Protein AF-A0A197JD06-F1 (afdb_monomer)

Nearest PDB structures (foldseek):
  1vol-assembly1_A  TM=4.753E-01  e=3.167E+00  Homo sapiens
  2mcd-assembly1_A  TM=3.829E-01  e=7.593E+00  Murine norovirus 1

Solvent-accessible surface area (backbone atoms only — not comparable to full-atom values): 7614 Å² total; per-residue (Å²): 132,83,81,88,71,74,83,85,51,96,81,42,42,94,58,39,24,63,50,100,86,67,47,80,35,45,85,38,68,51,52,68,71,57,55,46,52,50,44,49,51,51,40,62,75,67,48,74,48,78,89,44,93,82,81,76,45,77,66,50,54,57,52,49,52,46,45,35,33,53,73,68,40,95,76,56,43,53,72,67,55,42,33,60,74,74,67,54,50,94,82,54,58,67,62,62,61,49,47,59,46,48,59,52,52,58,71,70,59,89,74,66,91,59,76,85,57,95,72,131

InterPro domains:
  IPR011010 DNA breaking-rejoining enzyme, catalytic core [SSF56349] (5-101)
  IPR013762 Integrase-like, catalytic domain superfamily [G3DSA:1.10.443.10] (1-103)

Structure (mmCIF, N/CA/C/O backbone):
data_AF-A0A197JD06-F1
#
_entry.id   AF-A0A197JD06-F1
#
loop_
_atom_site.group_PDB
_atom_site.id
_atom_site.type_symbol
_atom_site.label_atom_id
_atom_site.label_alt_id
_atom_site.label_comp_id
_atom_site.label_asym_id
_atom_site.label_entity_id
_atom_site.label_seq_id
_atom_site.pdbx_PDB_ins_code
_atom_site.Cartn_x
_atom_site.Cartn_y
_atom_site.Cartn_z
_atom_site.occupancy
_atom_site.B_iso_or_equiv
_atom_site.auth_seq_id
_atom_site.auth_comp_id
_atom_site.auth_asym_id
_atom_site.auth_atom_id
_atom_site.pdbx_PDB_model_num
ATOM 1 N N . MET A 1 1 ? 6.141 -0.620 31.537 1.00 43.22 1 MET A N 1
ATOM 2 C CA . MET A 1 1 ? 4.766 -0.493 31.010 1.00 43.22 1 MET A CA 1
ATOM 3 C C . MET A 1 1 ? 4.354 -1.887 30.577 1.00 43.22 1 MET A C 1
ATOM 5 O O . MET A 1 1 ? 4.784 -2.332 29.523 1.00 43.22 1 MET A O 1
ATOM 9 N N . GLU A 1 2 ? 3.676 -2.633 31.445 1.00 38.75 2 GLU A N 1
ATOM 10 C CA . GLU A 1 2 ? 3.231 -3.987 31.107 1.00 38.75 2 GLU A CA 1
ATOM 11 C C . GLU A 1 2 ? 2.184 -3.892 29.999 1.00 38.75 2 GLU A C 1
ATOM 13 O O . GLU A 1 2 ? 1.166 -3.213 30.146 1.00 38.75 2 GLU A O 1
ATOM 18 N N . ALA A 1 3 ? 2.456 -4.529 28.862 1.00 50.75 3 ALA A N 1
ATOM 19 C CA . ALA A 1 3 ? 1.456 -4.706 27.829 1.00 50.75 3 ALA A CA 1
ATOM 20 C C . ALA A 1 3 ? 0.393 -5.662 28.384 1.00 50.75 3 ALA A C 1
ATOM 22 O O . ALA A 1 3 ? 0.570 -6.877 28.372 1.00 50.75 3 ALA A O 1
ATOM 23 N N . GLN A 1 4 ? -0.699 -5.104 28.909 1.00 58.97 4 GLN A N 1
ATOM 24 C CA . GLN A 1 4 ? -1.911 -5.836 29.275 1.00 58.97 4 GLN A CA 1
ATOM 25 C C . GLN A 1 4 ? -2.594 -6.341 27.995 1.00 58.97 4 GLN A C 1
ATOM 27 O O . GLN A 1 4 ? -3.613 -5.817 27.551 1.00 58.97 4 GLN A O 1
ATOM 32 N N . GLY A 1 5 ? -1.976 -7.318 27.336 1.00 67.50 5 GLY A N 1
ATOM 33 C CA . GLY A 1 5 ? -2.541 -7.995 26.181 1.00 67.50 5 GLY A CA 1
ATOM 34 C C . GLY A 1 5 ? -3.343 -9.197 26.650 1.00 67.50 5 GLY A C 1
ATOM 35 O O . GLY A 1 5 ? -2.776 -10.130 27.213 1.00 67.50 5 GLY A O 1
ATOM 36 N N . ARG A 1 6 ? -4.657 -9.197 26.410 1.00 84.81 6 ARG A N 1
ATOM 37 C CA . ARG A 1 6 ? -5.425 -10.447 26.443 1.00 84.81 6 ARG A CA 1
ATOM 38 C C . ARG A 1 6 ? -5.140 -11.233 25.165 1.00 84.81 6 ARG A C 1
ATOM 40 O O . ARG A 1 6 ? -4.868 -10.636 24.124 1.00 84.81 6 ARG A O 1
ATOM 47 N N . GLN A 1 7 ? -5.243 -12.555 25.228 1.00 86.88 7 GLN A N 1
ATOM 48 C CA . GLN A 1 7 ? -5.152 -13.387 24.033 1.00 86.88 7 GLN A CA 1
ATOM 49 C C . GLN A 1 7 ? -6.273 -13.018 23.046 1.00 86.88 7 GLN A C 1
ATOM 51 O O . GLN A 1 7 ? -7.421 -12.809 23.464 1.00 86.88 7 GLN A O 1
ATOM 56 N N . LEU A 1 8 ? -5.919 -12.926 21.758 1.00 89.19 8 LEU A N 1
ATOM 57 C CA . LEU A 1 8 ? -6.879 -12.727 20.672 1.00 89.19 8 LEU A CA 1
ATOM 58 C C . LEU A 1 8 ? -7.880 -13.880 20.672 1.00 89.19 8 LEU A C 1
ATOM 60 O O . LEU A 1 8 ? -7.492 -15.048 20.707 1.00 89.19 8 LEU A O 1
ATOM 64 N N . GLN A 1 9 ? -9.155 -13.527 20.655 1.00 93.44 9 GLN A N 1
ATOM 65 C CA . GLN A 1 9 ? -10.258 -14.459 20.494 1.00 93.44 9 GLN A CA 1
ATOM 66 C C . GLN A 1 9 ? -10.599 -14.605 19.004 1.00 93.44 9 GLN A C 1
ATOM 68 O O . GLN A 1 9 ? -10.217 -13.745 18.206 1.00 93.44 9 GLN A O 1
ATOM 73 N N . PRO A 1 10 ? -11.286 -15.689 18.601 1.00 93.81 10 PRO A N 1
ATOM 74 C CA . PRO A 1 10 ? -11.585 -15.961 17.192 1.00 93.81 10 PRO A CA 1
ATOM 75 C C . PRO A 1 10 ? -12.376 -14.861 16.469 1.00 93.81 10 PRO A C 1
ATOM 77 O O . PRO A 1 10 ? -12.299 -14.749 15.250 1.00 93.81 10 PRO A O 1
ATOM 80 N N . ASP A 1 11 ? -13.146 -14.077 17.214 1.00 94.38 11 ASP A N 1
ATOM 81 C CA . ASP A 1 11 ? -14.002 -12.987 16.751 1.00 94.38 11 ASP A CA 1
ATOM 82 C C . ASP A 1 11 ? -13.314 -11.611 16.773 1.00 94.38 11 ASP A C 1
ATOM 84 O O . ASP A 1 11 ? -13.855 -10.638 16.248 1.00 94.38 11 ASP A O 1
ATOM 88 N N . ASP A 1 12 ? -12.106 -11.516 17.332 1.00 94.50 12 ASP A N 1
ATOM 89 C CA . ASP A 1 12 ? -11.366 -10.262 17.366 1.00 94.50 12 ASP A CA 1
ATOM 90 C C . ASP A 1 12 ? -10.767 -9.904 16.002 1.00 94.50 12 ASP A C 1
ATOM 92 O O . ASP A 1 12 ? -10.204 -10.733 15.282 1.00 94.50 12 ASP A O 1
ATOM 96 N N . PHE A 1 13 ? -10.775 -8.611 15.683 1.00 93.75 13 PHE A N 1
ATOM 97 C CA . PHE A 1 13 ? -10.037 -8.103 14.536 1.00 93.75 13 PHE A CA 1
ATOM 98 C C . PHE A 1 13 ? -8.526 -8.156 14.790 1.00 93.75 13 PHE A C 1
ATOM 100 O O . PHE A 1 13 ? -8.034 -7.677 15.811 1.00 93.75 13 PHE A O 1
ATOM 107 N N . VAL A 1 14 ? -7.768 -8.645 13.799 1.00 91.88 14 VAL A N 1
ATOM 108 C CA . VAL A 1 14 ? -6.288 -8.630 13.802 1.00 91.88 14 VAL A CA 1
ATOM 109 C C . VAL A 1 14 ? -5.741 -7.199 13.867 1.00 91.88 14 VAL A C 1
ATOM 111 O O . VAL A 1 14 ? -4.741 -6.938 14.532 1.00 91.88 14 VAL A O 1
ATOM 114 N N . PHE A 1 15 ? -6.422 -6.264 13.197 1.00 91.62 15 PHE A N 1
ATOM 115 C CA . PHE A 1 15 ? -6.143 -4.829 13.252 1.00 91.62 15 PHE A CA 1
ATOM 116 C C . PHE A 1 15 ? -7.341 -4.099 13.869 1.00 91.62 15 PHE A C 1
ATOM 118 O O . PHE A 1 15 ? -8.203 -3.592 13.140 1.00 91.62 15 PHE A O 1
ATOM 125 N N . PRO A 1 16 ? -7.425 -4.077 15.206 1.00 93.12 16 PRO A N 1
ATOM 126 C CA . PRO A 1 16 ? -8.530 -3.448 15.903 1.00 93.12 16 PRO A CA 1
ATOM 127 C C . PRO A 1 16 ? -8.412 -1.922 15.888 1.00 93.12 16 PRO A C 1
ATOM 129 O O . PRO A 1 16 ? -7.325 -1.345 15.773 1.00 93.12 16 PRO A O 1
ATOM 132 N N . ALA A 1 17 ? -9.544 -1.245 16.039 1.00 92.88 17 ALA A N 1
ATOM 133 C CA . ALA A 1 17 ? -9.583 0.191 16.224 1.00 92.88 17 ALA A CA 1
ATOM 134 C C . ALA A 1 17 ? -8.967 0.581 17.577 1.00 92.88 17 ALA A C 1
ATOM 136 O O . ALA A 1 17 ? -8.975 -0.176 18.549 1.00 92.88 17 ALA A O 1
ATOM 137 N N . LEU A 1 18 ? -8.459 1.810 17.645 1.00 89.94 18 LEU A N 1
ATOM 138 C CA . LEU A 1 18 ? -7.981 2.413 18.886 1.00 89.94 18 LEU A CA 1
ATOM 139 C C . LEU A 1 18 ? -8.922 3.549 19.283 1.00 89.94 18 LEU A C 1
ATOM 141 O O . LEU A 1 18 ? -9.324 4.342 18.431 1.00 89.94 18 LEU A O 1
ATOM 145 N N . ASP A 1 19 ? -9.262 3.685 20.556 1.00 87.75 19 ASP A N 1
ATOM 146 C CA . ASP A 1 19 ? -9.975 4.879 21.012 1.00 87.75 19 ASP A CA 1
ATOM 147 C C . ASP A 1 19 ? -9.047 6.115 21.064 1.00 87.75 19 ASP A C 1
ATOM 149 O O . ASP A 1 19 ? -7.849 6.044 20.769 1.00 87.75 19 ASP A O 1
ATOM 153 N N . ALA A 1 20 ? -9.598 7.279 21.423 1.00 85.25 20 ALA A N 1
ATOM 154 C CA . ALA A 1 20 ? -8.831 8.524 21.540 1.00 85.25 20 ALA A CA 1
ATOM 155 C C . ALA A 1 20 ? -7.743 8.480 22.633 1.00 85.25 20 ALA A C 1
ATOM 157 O O . ALA A 1 20 ? -6.831 9.300 22.625 1.00 85.25 20 ALA A O 1
ATOM 158 N N . LYS A 1 21 ? -7.833 7.529 23.569 1.00 89.19 21 LYS A N 1
ATOM 159 C CA . LYS A 1 21 ? -6.876 7.313 24.660 1.00 89.19 21 LYS A CA 1
ATOM 160 C C . LYS A 1 21 ? -5.872 6.198 24.334 1.00 89.19 21 LYS A C 1
ATOM 162 O O . LYS A 1 21 ? -5.075 5.841 25.195 1.00 89.19 21 LYS A O 1
ATOM 167 N N . GLY A 1 22 ? -5.912 5.643 23.119 1.00 84.50 22 GLY A N 1
ATOM 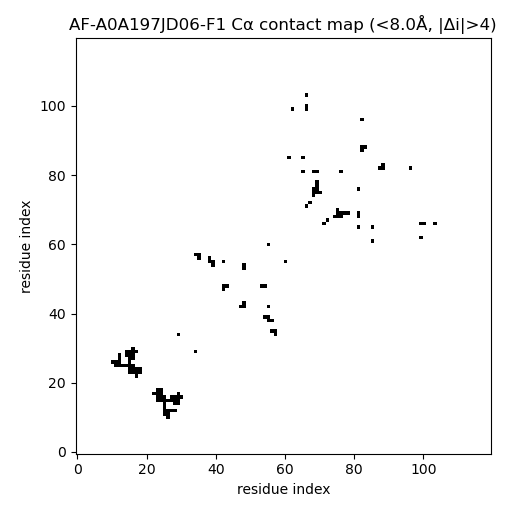168 C CA . GLY A 1 22 ? -5.025 4.568 22.676 1.00 84.50 22 GLY A CA 1
ATOM 169 C C . GLY A 1 22 ? -5.417 3.176 23.175 1.00 84.50 22 GLY A C 1
ATOM 170 O O . GLY A 1 22 ? -4.614 2.253 23.072 1.00 84.50 22 GLY A O 1
ATOM 171 N N . ARG A 1 23 ? -6.629 2.995 23.712 1.00 88.44 23 ARG A N 1
ATOM 172 C CA . ARG A 1 23 ? -7.115 1.678 24.146 1.00 88.44 23 ARG A CA 1
ATOM 173 C C . ARG A 1 23 ? -7.580 0.865 22.947 1.00 88.44 23 ARG A C 1
ATOM 175 O O . ARG A 1 23 ? -8.211 1.399 22.035 1.00 88.44 23 ARG A O 1
ATOM 182 N N . ILE A 1 24 ? -7.298 -0.433 22.984 1.00 90.62 24 ILE A N 1
ATOM 183 C CA . ILE A 1 24 ? -7.638 -1.372 21.917 1.00 90.62 24 ILE A CA 1
ATOM 184 C C . ILE A 1 24 ? -9.119 -1.744 21.990 1.00 90.62 24 ILE A C 1
ATOM 186 O O . ILE A 1 24 ? -9.599 -2.224 23.018 1.00 90.62 24 ILE A O 1
ATOM 190 N N . LYS A 1 25 ? -9.827 -1.574 20.875 1.00 92.56 25 LYS A N 1
ATOM 191 C CA . LYS A 1 25 ? -11.201 -2.031 20.681 1.00 92.56 25 LYS A CA 1
ATOM 192 C C . LYS A 1 25 ? -11.219 -3.256 19.774 1.00 92.56 25 LYS A C 1
ATOM 194 O O . LYS A 1 25 ? -11.396 -3.147 18.567 1.00 92.56 25 LYS A O 1
ATOM 199 N N . TYR A 1 26 ? -11.023 -4.426 20.366 1.00 92.12 26 TYR A N 1
ATOM 200 C CA . TYR A 1 26 ? -10.831 -5.681 19.632 1.00 92.12 26 TYR A CA 1
ATOM 201 C C . TYR A 1 26 ? -11.966 -6.061 18.665 1.00 92.12 26 TYR A C 1
ATOM 203 O O . TYR A 1 26 ? -11.721 -6.713 17.659 1.00 92.12 26 TYR A O 1
ATOM 211 N N . GLN A 1 27 ? -13.185 -5.615 18.959 1.00 93.69 27 GLN A N 1
ATOM 212 C CA . GLN A 1 27 ? -14.409 -5.931 18.216 1.00 93.69 27 GLN A CA 1
ATOM 213 C C . GLN A 1 27 ? -14.788 -4.845 17.195 1.00 93.69 27 GLN A C 1
ATOM 215 O O . GLN A 1 27 ? -15.830 -4.916 16.553 1.00 93.69 27 GLN A O 1
ATOM 220 N N . GLU A 1 28 ? -13.954 -3.814 17.040 1.00 94.19 28 GLU A N 1
ATOM 221 C CA . GLU A 1 28 ? -14.130 -2.774 16.030 1.00 94.19 28 GLU A CA 1
ATOM 222 C C . GLU A 1 28 ? -12.954 -2.827 15.054 1.00 94.19 28 GLU A C 1
ATOM 224 O O . GLU A 1 28 ? -11.796 -2.753 15.461 1.00 94.19 28 GLU A O 1
ATOM 229 N N . ALA A 1 29 ? -13.236 -2.922 13.755 1.00 93.81 29 ALA A N 1
ATOM 230 C CA . ALA A 1 29 ? -12.196 -2.899 12.735 1.00 93.81 29 ALA A CA 1
ATOM 231 C C . ALA A 1 29 ? -11.559 -1.507 12.623 1.00 93.81 29 ALA A C 1
ATOM 233 O O . ALA A 1 29 ? -12.240 -0.476 12.664 1.00 93.81 29 ALA A O 1
ATOM 234 N N . LEU A 1 30 ? -10.246 -1.469 12.403 1.00 93.38 30 LEU A N 1
ATOM 235 C CA . LEU A 1 30 ? -9.563 -0.236 12.041 1.00 93.38 30 LEU A CA 1
ATOM 236 C C . LEU A 1 30 ? -10.127 0.331 10.726 1.00 93.38 30 LEU A C 1
ATOM 238 O O . LEU A 1 30 ? -10.193 -0.354 9.706 1.00 93.38 30 LEU A O 1
ATOM 242 N N . SER A 1 31 ? -10.500 1.611 10.734 1.00 91.44 31 SER A N 1
ATOM 243 C CA . SER A 1 31 ? -11.114 2.244 9.568 1.00 91.44 31 SER A CA 1
ATOM 244 C C . SER A 1 31 ? -10.088 2.614 8.487 1.00 91.44 31 SER A C 1
ATOM 246 O O . SER A 1 31 ? -8.974 3.064 8.772 1.00 91.44 31 SER A O 1
ATOM 248 N N . GLN A 1 32 ? -10.485 2.491 7.217 1.00 90.81 32 GLN A N 1
ATOM 249 C CA . GLN A 1 32 ? -9.649 2.878 6.074 1.00 90.81 32 GLN A CA 1
ATOM 250 C C . GLN A 1 32 ? -9.194 4.353 6.118 1.00 90.81 32 GLN A C 1
ATOM 252 O O . GLN A 1 32 ? -8.008 4.593 5.869 1.00 90.81 32 GLN A O 1
ATOM 257 N N . PRO A 1 33 ? -10.041 5.337 6.496 1.00 92.88 33 PRO A N 1
ATOM 258 C CA . PRO A 1 33 ? -9.604 6.727 6.621 1.00 92.88 33 PRO A CA 1
ATOM 259 C C . PRO A 1 33 ? -8.491 6.908 7.651 1.00 92.88 33 PRO A C 1
ATOM 261 O O . PRO A 1 33 ? -7.602 7.735 7.464 1.00 92.88 33 PRO A O 1
ATOM 264 N N . ARG A 1 34 ? -8.499 6.107 8.722 1.00 92.19 34 ARG A N 1
ATOM 265 C CA . ARG A 1 34 ? -7.462 6.165 9.751 1.00 92.19 34 ARG A CA 1
ATOM 266 C C . ARG A 1 34 ? -6.126 5.628 9.254 1.00 92.19 34 ARG A C 1
ATOM 268 O O . ARG A 1 34 ? -5.108 6.272 9.483 1.00 92.19 34 ARG A O 1
ATOM 275 N N . ILE A 1 35 ? -6.136 4.511 8.524 1.00 92.31 35 ILE A N 1
ATOM 276 C CA . ILE A 1 35 ? -4.935 3.992 7.849 1.00 92.31 35 ILE A CA 1
ATOM 277 C C . ILE A 1 35 ? -4.380 5.051 6.895 1.00 92.31 35 ILE A C 1
ATOM 279 O O . ILE A 1 35 ? -3.182 5.321 6.899 1.00 92.31 35 ILE A O 1
ATOM 283 N N . GLN A 1 36 ? -5.248 5.687 6.106 1.00 94.25 36 GLN A N 1
ATOM 284 C CA . GLN A 1 36 ? -4.826 6.731 5.180 1.00 94.25 36 GLN A CA 1
ATOM 285 C C . GLN A 1 36 ? -4.236 7.949 5.910 1.00 94.25 36 GLN A C 1
ATOM 287 O O . GLN A 1 36 ? -3.202 8.456 5.485 1.00 94.25 36 GLN A O 1
ATOM 292 N N . GLY A 1 37 ? -4.831 8.377 7.027 1.00 93.88 37 GLY A N 1
ATOM 293 C CA . GLY A 1 37 ? -4.288 9.458 7.853 1.00 93.88 37 GLY A CA 1
ATOM 294 C C . GLY A 1 37 ? -2.897 9.139 8.409 1.00 93.88 37 GLY A C 1
ATOM 295 O O . GLY A 1 37 ? -2.012 9.991 8.376 1.00 93.88 37 GLY A O 1
ATOM 296 N N . TRP A 1 38 ? -2.663 7.898 8.849 1.00 93.00 38 TRP A N 1
ATOM 297 C CA . TRP A 1 38 ? -1.331 7.453 9.274 1.00 93.00 38 TRP A CA 1
ATOM 298 C C . TRP A 1 38 ? -0.323 7.421 8.124 1.00 93.00 38 TRP A C 1
ATOM 300 O O . TRP A 1 38 ? 0.821 7.830 8.314 1.00 93.00 38 TRP A O 1
ATOM 310 N N . LEU A 1 39 ? -0.732 6.985 6.928 1.00 93.69 39 LEU A N 1
ATOM 311 C CA . LEU A 1 39 ? 0.126 7.020 5.741 1.00 93.69 39 LEU A CA 1
ATOM 312 C C . LEU A 1 39 ? 0.528 8.449 5.377 1.00 93.69 39 LEU A C 1
ATOM 314 O O . LEU A 1 39 ? 1.700 8.692 5.086 1.00 93.69 39 LEU A O 1
ATOM 318 N N . ASP A 1 40 ? -0.414 9.390 5.421 1.00 93.62 40 ASP A N 1
ATOM 319 C CA . ASP A 1 40 ? -0.140 10.797 5.133 1.00 93.62 40 ASP A CA 1
ATOM 320 C C . ASP A 1 40 ? 0.840 11.378 6.163 1.00 93.62 40 ASP A C 1
ATOM 322 O O . ASP A 1 40 ? 1.834 12.003 5.793 1.00 93.62 40 ASP A O 1
ATOM 326 N N . GLN A 1 41 ? 0.613 11.109 7.455 1.00 94.00 41 GLN A N 1
ATOM 327 C CA . GLN A 1 41 ? 1.504 11.549 8.527 1.00 94.00 41 GLN A CA 1
ATOM 328 C C . GLN A 1 41 ? 2.920 10.990 8.353 1.00 94.00 41 GLN A C 1
ATOM 330 O O . GLN A 1 41 ? 3.883 11.756 8.383 1.00 94.00 41 GLN A O 1
ATOM 335 N N . LEU A 1 42 ? 3.045 9.677 8.140 1.00 93.19 42 LEU A N 1
ATOM 336 C CA . LEU A 1 42 ? 4.331 9.013 7.943 1.00 93.19 42 LEU A CA 1
ATOM 337 C C . LEU A 1 42 ? 5.074 9.607 6.744 1.00 93.19 42 LEU A C 1
ATOM 339 O O . LEU A 1 42 ? 6.247 9.948 6.852 1.00 93.19 42 LEU A O 1
ATOM 343 N N . THR A 1 43 ? 4.374 9.772 5.622 1.00 92.12 43 THR A N 1
ATOM 344 C CA . THR A 1 43 ? 4.943 10.288 4.372 1.00 92.12 43 THR A CA 1
ATOM 345 C C . THR A 1 43 ? 5.442 11.728 4.519 1.00 92.12 43 THR A C 1
ATOM 347 O O . THR A 1 43 ? 6.502 12.074 3.990 1.00 92.12 43 THR A O 1
ATOM 350 N N . ASN A 1 44 ? 4.693 12.562 5.246 1.00 90.12 44 ASN A N 1
ATOM 351 C CA . ASN A 1 44 ? 5.074 13.943 5.525 1.00 90.12 44 ASN A CA 1
ATOM 352 C C . ASN A 1 44 ? 6.304 14.004 6.437 1.00 90.12 44 ASN A C 1
ATOM 354 O O . ASN A 1 44 ? 7.250 14.732 6.147 1.00 90.12 44 ASN A O 1
ATOM 358 N N . GLN A 1 45 ? 6.314 13.214 7.513 1.00 93.00 45 GLN A N 1
ATOM 359 C CA . GLN A 1 45 ? 7.417 13.188 8.477 1.00 93.00 45 GLN A CA 1
ATOM 360 C C . GLN A 1 45 ? 8.707 12.613 7.885 1.00 93.00 45 GLN A C 1
ATOM 362 O O . GLN A 1 45 ? 9.795 13.058 8.234 1.00 93.00 45 GLN A O 1
ATOM 367 N N . SER A 1 46 ? 8.602 11.644 6.978 1.00 91.69 46 SER A N 1
ATOM 368 C CA . SER A 1 46 ? 9.762 11.013 6.350 1.00 91.69 46 SER A CA 1
ATOM 369 C C . SER A 1 46 ? 10.355 11.827 5.195 1.00 91.69 46 SER A C 1
ATOM 371 O O . SER A 1 46 ? 11.376 11.428 4.639 1.00 91.69 46 SER A O 1
ATOM 373 N N . GLY A 1 47 ? 9.699 12.912 4.764 1.00 91.12 47 GLY A N 1
ATOM 374 C CA . GLY A 1 47 ? 10.123 13.702 3.605 1.00 91.12 47 GLY A CA 1
ATOM 375 C C . GLY A 1 47 ? 10.080 12.934 2.277 1.00 91.12 47 GLY A C 1
ATOM 376 O O . GLY A 1 47 ? 10.699 13.359 1.302 1.00 91.12 47 GLY A O 1
ATOM 377 N N . LEU A 1 48 ? 9.345 11.814 2.202 1.00 87.06 48 LEU A N 1
ATOM 378 C CA . LEU A 1 48 ? 9.322 10.933 1.020 1.00 87.06 48 LEU A CA 1
ATOM 379 C C . LEU A 1 48 ? 8.818 11.640 -0.248 1.00 87.06 48 LEU A C 1
ATOM 381 O O . LEU A 1 48 ? 9.167 11.248 -1.361 1.00 87.06 48 LEU A O 1
ATOM 385 N N . LEU A 1 49 ? 8.007 12.686 -0.082 1.00 85.69 49 LEU A N 1
ATOM 386 C CA . LEU A 1 49 ? 7.453 13.489 -1.172 1.00 85.69 49 LEU A CA 1
ATOM 387 C C . LEU A 1 49 ? 8.217 14.798 -1.420 1.00 85.69 49 LEU A C 1
ATOM 389 O O . LEU A 1 49 ? 7.821 15.568 -2.287 1.00 85.69 49 LEU A O 1
ATOM 393 N N . ALA A 1 50 ? 9.339 15.049 -0.736 1.00 83.94 50 ALA A N 1
ATOM 394 C CA . ALA A 1 50 ? 10.074 16.317 -0.845 1.00 83.94 50 ALA A CA 1
ATOM 395 C C . ALA A 1 50 ? 10.515 16.667 -2.282 1.00 83.94 50 ALA A C 1
ATOM 397 O O . ALA A 1 50 ? 10.738 17.832 -2.595 1.00 83.94 50 ALA A O 1
ATOM 398 N N . ARG A 1 51 ? 10.647 15.666 -3.162 1.00 80.75 51 ARG A N 1
ATOM 399 C CA . ARG A 1 51 ? 11.001 15.833 -4.586 1.00 80.75 51 ARG A CA 1
ATOM 400 C C . ARG A 1 51 ? 9.998 15.180 -5.538 1.00 80.75 51 ARG A C 1
ATOM 402 O O . ARG A 1 51 ? 10.326 14.924 -6.695 1.00 80.75 51 ARG A O 1
ATOM 409 N N . ARG A 1 52 ? 8.804 14.830 -5.056 1.00 78.12 52 ARG A N 1
ATOM 410 C CA . ARG A 1 52 ? 7.830 14.061 -5.836 1.00 78.12 52 ARG A CA 1
ATOM 411 C C . ARG A 1 52 ? 6.417 14.545 -5.547 1.00 78.12 52 ARG A C 1
ATOM 413 O O . ARG A 1 52 ? 5.949 14.456 -4.419 1.00 78.12 52 ARG A O 1
ATOM 420 N N . ASN A 1 53 ? 5.717 14.979 -6.590 1.00 79.31 53 ASN A N 1
ATOM 421 C CA . ASN A 1 53 ? 4.296 15.291 -6.489 1.00 79.31 53 ASN A CA 1
ATOM 422 C C . ASN A 1 53 ? 3.491 13.990 -6.392 1.00 79.31 53 ASN A C 1
ATOM 424 O O . ASN A 1 53 ? 3.662 13.088 -7.215 1.00 79.31 53 ASN A O 1
ATOM 428 N N . GLY A 1 54 ? 2.610 13.887 -5.399 1.00 85.25 54 GLY A N 1
ATOM 429 C CA . GLY A 1 54 ? 1.718 12.741 -5.242 1.00 85.25 54 GLY A CA 1
ATOM 430 C C . GLY A 1 54 ? 1.266 12.519 -3.803 1.00 85.25 54 GLY A C 1
ATOM 431 O O . GLY A 1 54 ? 1.554 13.312 -2.916 1.00 85.25 54 GLY A O 1
ATOM 432 N N . ARG A 1 55 ? 0.550 11.414 -3.584 1.00 90.38 55 ARG A N 1
ATOM 433 C CA . ARG A 1 55 ? 0.116 10.941 -2.266 1.00 90.38 55 ARG A CA 1
ATOM 434 C C . ARG A 1 55 ? 0.187 9.423 -2.241 1.00 90.38 55 ARG A C 1
ATOM 436 O O . ARG A 1 55 ? -0.311 8.771 -3.161 1.00 90.38 55 ARG A O 1
ATOM 443 N N . PHE A 1 56 ? 0.773 8.860 -1.191 1.00 91.00 56 PHE A N 1
ATOM 444 C CA . PHE A 1 56 ? 0.725 7.419 -0.987 1.00 91.00 56 PHE A CA 1
ATOM 445 C C . PHE A 1 56 ? -0.633 7.019 -0.426 1.00 91.00 56 PHE A C 1
ATOM 447 O O . PHE A 1 56 ? -1.089 7.538 0.586 1.00 91.00 56 PHE A O 1
ATOM 454 N N . THR A 1 57 ? -1.276 6.072 -1.094 1.00 92.44 57 THR A N 1
ATOM 455 C CA . THR A 1 57 ? -2.521 5.457 -0.633 1.00 92.44 57 THR A CA 1
ATOM 456 C C . THR A 1 57 ? -2.307 3.969 -0.420 1.00 92.44 57 THR A C 1
ATOM 458 O O . THR A 1 57 ? -1.327 3.397 -0.905 1.00 92.44 57 THR A O 1
ATOM 461 N N . THR A 1 58 ? -3.246 3.303 0.246 1.00 90.31 58 THR A N 1
ATOM 462 C CA . THR A 1 58 ? -3.233 1.835 0.364 1.00 90.31 58 THR A CA 1
ATOM 463 C C . THR A 1 58 ? -3.149 1.147 -1.008 1.00 90.31 58 THR A C 1
ATOM 465 O O . THR A 1 58 ? -2.453 0.143 -1.165 1.00 90.31 58 THR A O 1
ATOM 468 N N . HIS A 1 59 ? -3.763 1.737 -2.040 1.00 88.25 59 HIS A N 1
ATOM 469 C CA . HIS A 1 59 ? -3.686 1.251 -3.418 1.00 88.25 59 HIS A CA 1
ATOM 470 C C . HIS A 1 59 ? -2.258 1.298 -3.995 1.00 88.25 59 HIS A C 1
ATOM 472 O O . HIS A 1 59 ? -1.871 0.397 -4.743 1.00 88.25 59 HIS A O 1
ATOM 478 N N . CYS A 1 60 ? -1.446 2.295 -3.617 1.00 90.50 60 CYS A N 1
ATOM 479 C CA . CYS A 1 60 ? -0.051 2.401 -4.053 1.00 90.50 60 CYS A CA 1
ATOM 480 C C . CYS A 1 60 ? 0.784 1.200 -3.594 1.00 90.50 60 CYS A C 1
ATOM 482 O O . CYS A 1 60 ? 1.581 0.694 -4.377 1.00 90.50 60 CYS A O 1
ATOM 484 N N . PHE A 1 61 ? 0.572 0.704 -2.371 1.00 88.62 61 PHE A N 1
ATOM 485 C CA . PHE A 1 61 ? 1.294 -0.462 -1.851 1.00 88.62 61 PHE A CA 1
ATOM 486 C C . PHE A 1 61 ? 0.891 -1.754 -2.560 1.00 88.62 61 PHE A C 1
ATOM 488 O O . PHE A 1 61 ? 1.755 -2.565 -2.886 1.00 88.62 61 PHE A O 1
ATOM 495 N N . ARG A 1 62 ? -0.399 -1.925 -2.878 1.00 88.19 62 ARG A N 1
ATOM 496 C CA . ARG A 1 62 ? -0.860 -3.075 -3.672 1.00 88.19 62 ARG A CA 1
ATOM 497 C C . ARG A 1 62 ? -0.233 -3.072 -5.069 1.00 88.19 62 ARG A C 1
ATOM 499 O O . ARG A 1 62 ? 0.296 -4.093 -5.504 1.00 88.19 62 ARG A O 1
ATOM 506 N N . ARG A 1 63 ? -0.250 -1.921 -5.755 1.00 88.19 63 ARG A N 1
ATOM 507 C CA . ARG A 1 63 ? 0.359 -1.763 -7.088 1.00 88.19 63 ARG A CA 1
ATOM 508 C C . ARG A 1 63 ? 1.876 -1.958 -7.044 1.00 88.19 63 ARG A C 1
ATOM 510 O O . ARG A 1 63 ? 2.399 -2.760 -7.810 1.00 88.19 63 ARG A O 1
ATOM 517 N N . GLY A 1 64 ? 2.561 -1.276 -6.129 1.00 90.06 64 GLY A N 1
ATOM 518 C CA . GLY A 1 64 ? 4.014 -1.351 -5.976 1.00 90.06 64 GLY A CA 1
ATOM 519 C C . GLY A 1 64 ? 4.498 -2.748 -5.591 1.00 90.06 64 GLY A C 1
ATOM 520 O O . GLY A 1 64 ? 5.479 -3.230 -6.145 1.00 90.06 64 GLY A O 1
ATOM 521 N N . GLY A 1 65 ? 3.776 -3.448 -4.710 1.00 91.06 65 GLY A N 1
ATOM 522 C CA . GLY A 1 65 ? 4.080 -4.835 -4.349 1.00 91.06 65 GLY A CA 1
ATOM 523 C C . GLY A 1 65 ? 3.963 -5.793 -5.536 1.00 91.06 65 GLY A C 1
ATOM 524 O O . GLY A 1 65 ? 4.841 -6.632 -5.739 1.00 91.06 65 GLY A O 1
ATOM 525 N N . ALA A 1 66 ? 2.929 -5.623 -6.366 1.00 89.88 66 ALA A N 1
ATOM 526 C CA . ALA A 1 66 ? 2.766 -6.386 -7.600 1.00 89.88 66 ALA A CA 1
ATOM 527 C C . ALA A 1 66 ? 3.890 -6.106 -8.612 1.00 89.88 66 ALA A C 1
ATOM 529 O O . ALA A 1 66 ? 4.477 -7.048 -9.142 1.00 89.88 66 ALA A O 1
ATOM 530 N N . GLN A 1 67 ? 4.236 -4.831 -8.827 1.00 90.38 67 GLN A N 1
ATOM 531 C CA . GLN A 1 67 ? 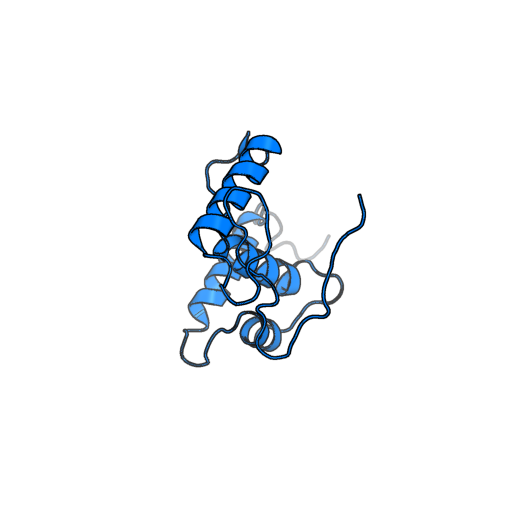5.361 -4.426 -9.679 1.00 90.38 67 GLN A CA 1
ATOM 532 C C . GLN A 1 67 ? 6.681 -5.023 -9.170 1.00 90.38 67 GLN A C 1
ATOM 534 O O . GLN A 1 67 ? 7.411 -5.649 -9.933 1.00 90.38 67 GLN A O 1
ATOM 539 N N . PHE A 1 68 ? 6.958 -4.920 -7.867 1.00 92.25 68 PHE A N 1
ATOM 540 C CA . PHE A 1 68 ? 8.169 -5.464 -7.259 1.00 92.25 68 PHE A CA 1
ATOM 541 C C . PHE A 1 68 ? 8.274 -6.979 -7.425 1.00 92.25 68 PHE A C 1
ATOM 543 O O . PHE A 1 68 ? 9.293 -7.466 -7.911 1.00 92.25 68 PHE A O 1
ATOM 550 N N . ARG A 1 69 ? 7.224 -7.732 -7.078 1.00 93.50 69 ARG A N 1
ATOM 551 C CA . ARG A 1 69 ? 7.229 -9.196 -7.212 1.00 93.50 69 ARG A CA 1
ATOM 552 C C . ARG A 1 69 ? 7.340 -9.660 -8.657 1.00 93.50 69 ARG A C 1
ATOM 554 O O . ARG A 1 69 ? 7.930 -10.708 -8.885 1.00 93.50 69 ARG A O 1
ATOM 561 N N . PHE A 1 70 ? 6.811 -8.908 -9.615 1.00 89.88 70 PHE A N 1
ATOM 562 C CA . PHE A 1 70 ? 6.916 -9.261 -11.027 1.00 89.88 70 PHE A CA 1
ATOM 563 C C . PHE A 1 70 ? 8.278 -8.887 -11.634 1.00 89.88 70 PHE A C 1
ATOM 565 O O . PHE A 1 70 ? 8.849 -9.672 -12.384 1.00 89.88 70 PHE A O 1
ATOM 572 N N . MET A 1 71 ? 8.813 -7.704 -11.311 1.00 90.00 71 MET A N 1
ATOM 573 C CA . MET A 1 71 ? 9.934 -7.099 -12.046 1.00 90.00 71 MET A CA 1
ATOM 574 C C . MET A 1 71 ? 11.262 -7.124 -11.285 1.00 90.00 71 MET A C 1
ATOM 576 O O . MET A 1 71 ? 12.305 -7.382 -11.883 1.00 90.00 71 MET A O 1
ATOM 580 N N . PHE A 1 72 ? 11.240 -6.858 -9.979 1.00 89.00 72 PHE A N 1
ATOM 581 C CA . PHE A 1 72 ? 12.441 -6.465 -9.228 1.00 89.00 72 PHE A CA 1
ATOM 582 C C . PHE A 1 72 ? 12.869 -7.475 -8.158 1.00 89.00 72 PHE A C 1
ATOM 584 O O . PHE A 1 72 ? 14.020 -7.465 -7.727 1.00 89.00 72 PHE A O 1
ATOM 591 N N . ALA A 1 73 ? 11.974 -8.362 -7.724 1.00 94.12 73 ALA A N 1
ATOM 592 C CA . ALA A 1 73 ? 12.293 -9.382 -6.735 1.00 94.12 73 ALA A CA 1
ATOM 593 C C . ALA A 1 73 ? 13.347 -10.373 -7.264 1.00 94.12 73 ALA A C 1
ATOM 595 O O . ALA A 1 73 ? 13.355 -10.720 -8.446 1.00 94.12 73 ALA A O 1
ATOM 596 N N . LYS A 1 74 ? 14.200 -10.880 -6.360 1.00 94.75 74 LYS A N 1
ATOM 597 C CA . LYS A 1 74 ? 15.144 -11.972 -6.664 1.00 94.75 74 LYS A CA 1
ATOM 598 C C . LYS A 1 74 ? 14.399 -13.207 -7.179 1.00 94.75 74 LYS A C 1
ATOM 600 O O . LYS A 1 74 ? 14.774 -13.783 -8.193 1.00 94.75 74 LYS A O 1
ATOM 605 N N . GLU A 1 75 ? 13.315 -13.560 -6.494 1.00 94.94 75 GLU A N 1
ATOM 606 C CA . GLU A 1 75 ? 12.370 -14.597 -6.904 1.00 94.94 75 GLU A CA 1
ATOM 607 C C . GLU A 1 75 ? 11.100 -13.934 -7.424 1.00 94.94 75 GLU A C 1
ATOM 609 O O . GLU A 1 75 ? 10.252 -13.461 -6.655 1.00 94.94 75 GLU A O 1
ATOM 614 N N . LYS A 1 76 ? 11.015 -13.854 -8.752 1.00 94.44 76 LYS A N 1
ATOM 615 C CA . LYS A 1 76 ? 9.906 -13.207 -9.444 1.00 94.44 76 LYS A CA 1
ATOM 616 C C . LYS A 1 76 ? 8.679 -14.103 -9.452 1.00 94.44 76 LYS A C 1
ATOM 618 O O . LYS A 1 76 ? 8.768 -15.321 -9.587 1.00 94.44 76 LYS A O 1
ATOM 623 N N . TRP A 1 77 ? 7.517 -13.483 -9.338 1.00 92.75 77 TRP A N 1
ATOM 624 C CA . TRP A 1 77 ? 6.238 -14.161 -9.473 1.00 92.75 77 TRP A CA 1
ATOM 625 C C . TRP A 1 77 ? 5.763 -14.125 -10.918 1.00 92.75 77 TRP A C 1
ATOM 627 O O . TRP A 1 77 ? 5.919 -13.124 -11.617 1.00 92.75 77 TRP A O 1
ATOM 637 N N . SER A 1 78 ? 5.125 -15.211 -11.353 1.00 90.75 78 SER A N 1
ATOM 638 C CA . SER A 1 78 ? 4.397 -15.207 -12.619 1.00 90.75 78 SER A CA 1
ATOM 639 C C . SER A 1 78 ? 3.234 -14.216 -12.557 1.00 90.75 78 SER A C 1
ATOM 641 O O . SER A 1 78 ? 2.703 -13.917 -11.483 1.00 90.75 78 SER A O 1
ATOM 643 N N . LEU A 1 79 ? 2.769 -13.754 -13.720 1.00 86.88 79 LEU A N 1
ATOM 644 C CA . LEU A 1 79 ? 1.604 -12.870 -13.787 1.00 86.88 79 LEU A CA 1
ATOM 645 C C . LEU A 1 79 ? 0.377 -13.493 -13.097 1.00 86.88 79 LEU A C 1
ATOM 647 O O . LEU A 1 79 ? -0.365 -12.797 -12.410 1.00 86.88 79 LEU A O 1
ATOM 651 N N . LYS A 1 80 ? 0.199 -14.816 -13.216 1.00 87.50 80 LYS A N 1
ATOM 652 C CA . LYS A 1 80 ? -0.876 -15.557 -12.543 1.00 87.50 80 LYS A CA 1
ATOM 653 C C . LYS A 1 80 ? -0.765 -15.471 -11.016 1.00 87.50 80 LYS A C 1
ATOM 655 O O . LYS A 1 80 ? -1.767 -15.214 -10.356 1.00 87.50 80 LYS A O 1
ATOM 660 N N . ALA A 1 81 ? 0.437 -15.638 -10.464 1.00 90.62 81 ALA A N 1
ATOM 661 C CA . ALA A 1 81 ? 0.672 -15.543 -9.024 1.00 90.62 81 ALA A CA 1
ATOM 662 C C . ALA A 1 81 ? 0.441 -14.117 -8.494 1.00 90.62 81 ALA A C 1
ATOM 664 O O . ALA A 1 81 ? -0.189 -13.942 -7.454 1.00 90.62 81 ALA A O 1
ATOM 665 N N . VAL A 1 82 ? 0.872 -13.093 -9.238 1.00 89.50 82 VAL A N 1
ATOM 666 C CA . VAL A 1 82 ? 0.613 -11.690 -8.876 1.00 89.50 82 VAL A CA 1
ATOM 667 C C . VAL A 1 82 ? -0.885 -11.369 -8.922 1.00 89.50 82 VAL A C 1
ATOM 669 O O . VAL A 1 82 ? -1.392 -10.739 -7.994 1.00 89.50 82 VAL A O 1
ATOM 672 N N . LYS A 1 83 ? -1.604 -11.831 -9.960 1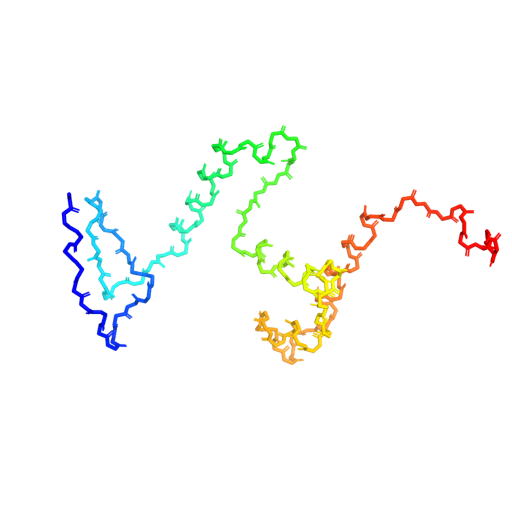.00 86.56 83 LYS A N 1
ATOM 673 C CA . LYS A 1 83 ? -3.065 -11.669 -10.071 1.00 86.56 83 LYS A CA 1
ATOM 674 C C . LYS A 1 83 ? -3.788 -12.276 -8.868 1.00 86.56 83 LYS A C 1
ATOM 676 O O . LYS A 1 83 ? -4.604 -11.597 -8.251 1.00 86.56 83 LYS A O 1
ATOM 681 N N . TRP A 1 84 ? -3.435 -13.512 -8.514 1.00 87.06 84 TRP A N 1
ATOM 682 C CA . TRP A 1 84 ? -3.983 -14.196 -7.344 1.00 87.06 84 TRP A CA 1
ATOM 683 C C . TRP A 1 84 ? -3.700 -13.426 -6.047 1.00 87.06 84 TRP A C 1
ATOM 685 O O . TRP A 1 84 ? -4.621 -13.152 -5.285 1.00 87.06 84 TRP A O 1
ATOM 695 N N . TRP A 1 85 ? -2.452 -12.997 -5.829 1.00 88.12 85 TRP A N 1
ATOM 696 C CA . TRP A 1 85 ? -2.062 -12.295 -4.603 1.00 88.12 85 TRP A CA 1
ATOM 697 C C . TRP A 1 85 ? -2.763 -10.945 -4.418 1.00 88.12 85 TRP A C 1
ATOM 699 O O . TRP A 1 85 ? -3.192 -10.619 -3.315 1.00 88.12 85 TRP A O 1
ATOM 709 N N . GLY A 1 86 ? -2.890 -10.142 -5.478 1.00 85.12 86 GLY A N 1
ATOM 710 C CA . GLY A 1 86 ? -3.538 -8.832 -5.367 1.00 85.12 86 GLY A CA 1
ATOM 711 C C . GLY A 1 86 ? -5.064 -8.867 -5.433 1.00 85.12 86 GLY A C 1
ATOM 712 O O . GLY A 1 86 ? -5.679 -7.799 -5.430 1.00 85.12 86 GLY A O 1
ATOM 713 N N . GLY A 1 87 ? -5.662 -10.063 -5.490 1.00 83.94 87 GLY A N 1
ATOM 714 C CA . GLY A 1 87 ? -7.110 -10.250 -5.537 1.00 83.94 87 GLY A CA 1
ATOM 715 C C . GLY A 1 87 ? -7.743 -9.778 -6.844 1.00 83.94 87 GLY A C 1
ATOM 716 O O . GLY A 1 87 ? -8.903 -9.374 -6.842 1.00 83.94 87 GLY A O 1
ATOM 717 N N . TRP A 1 88 ? -6.992 -9.796 -7.950 1.00 81.25 88 TRP A N 1
ATOM 718 C CA . TRP A 1 88 ? -7.538 -9.454 -9.260 1.00 81.25 88 TRP A CA 1
ATOM 719 C C . TRP A 1 88 ? -8.419 -10.598 -9.755 1.00 81.25 88 TRP A C 1
ATOM 721 O O . TRP A 1 88 ? -7.928 -11.701 -10.011 1.00 81.25 88 TRP A O 1
ATOM 731 N N . SER A 1 89 ? -9.720 -10.332 -9.883 1.00 66.50 89 SER A N 1
ATOM 732 C CA . SER A 1 89 ? -10.685 -11.326 -10.365 1.00 66.50 89 SER A CA 1
ATOM 733 C C . SER A 1 89 ? -10.388 -11.743 -11.812 1.00 66.50 89 SER A C 1
ATOM 735 O O . SER A 1 89 ? -9.755 -11.004 -12.570 1.00 66.50 89 SER A O 1
ATOM 737 N N . GLU A 1 90 ? -10.859 -12.921 -12.231 1.00 60.06 90 GLU A N 1
ATOM 738 C CA . GLU A 1 90 ? -10.715 -13.369 -13.627 1.00 60.06 90 GLU A CA 1
ATOM 739 C C . GLU A 1 90 ? -11.388 -12.413 -14.631 1.00 60.06 90 GLU A C 1
ATOM 741 O O . GLU A 1 90 ? -10.928 -12.318 -15.769 1.00 60.06 90 GLU A O 1
ATOM 746 N N . GLY A 1 91 ? -12.407 -11.658 -14.193 1.00 58.03 91 GLY A N 1
ATOM 747 C CA . GLY A 1 91 ? -13.126 -10.658 -14.990 1.00 58.03 91 GLY A CA 1
ATOM 748 C C . GLY A 1 91 ? -12.545 -9.238 -14.952 1.00 58.03 91 GLY A C 1
ATOM 749 O O . GLY A 1 91 ? -12.887 -8.423 -15.807 1.00 58.03 91 GLY A O 1
ATOM 750 N N . GLU A 1 92 ? -11.641 -8.917 -14.017 1.00 62.81 92 GLU A N 1
ATOM 751 C CA . GLU A 1 92 ? -10.854 -7.686 -14.110 1.00 62.81 92 GLU A CA 1
ATOM 752 C C . GLU A 1 92 ? -9.851 -7.853 -15.251 1.00 62.81 92 GLU A C 1
ATOM 754 O O . GLU A 1 92 ? -8.915 -8.656 -15.180 1.00 62.81 92 GLU A O 1
ATOM 759 N N . GLY A 1 93 ? -10.078 -7.098 -16.329 1.00 62.88 93 GLY A N 1
ATOM 760 C CA . GLY A 1 93 ? -9.297 -7.199 -17.552 1.00 62.88 93 GLY A CA 1
ATOM 761 C C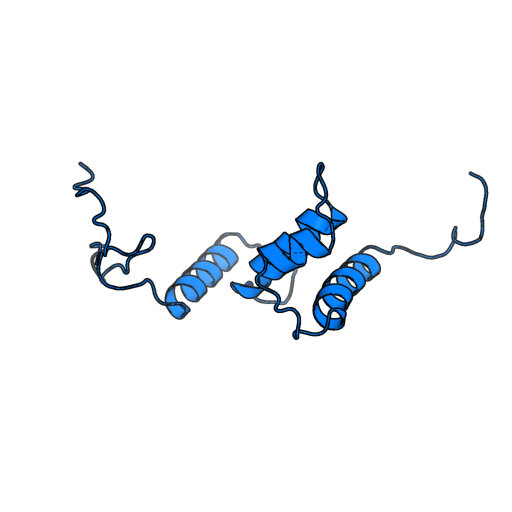 . GLY A 1 93 ? -7.805 -7.189 -17.245 1.00 62.88 93 GLY A C 1
ATOM 762 O O . GLY A 1 93 ? -7.282 -6.238 -16.662 1.00 62.88 93 GLY A O 1
ATOM 763 N N . THR A 1 94 ? -7.107 -8.244 -17.672 1.00 67.25 94 THR A N 1
ATOM 764 C CA . THR A 1 94 ? -5.646 -8.388 -17.561 1.00 67.25 94 THR A CA 1
ATOM 765 C C . THR A 1 94 ? -4.906 -7.131 -18.055 1.00 67.25 94 THR A C 1
ATOM 767 O O . THR A 1 94 ? -3.823 -6.819 -17.567 1.00 67.25 94 THR A O 1
ATOM 770 N N . GLY A 1 95 ? -5.535 -6.339 -18.932 1.00 72.75 95 GLY A N 1
ATOM 771 C CA . GLY A 1 95 ? -5.076 -5.017 -19.352 1.00 72.75 95 GLY A CA 1
ATOM 772 C C . GLY A 1 95 ? -4.804 -4.024 -18.214 1.00 72.75 95 GLY A C 1
ATOM 773 O O . GLY A 1 95 ? -3.865 -3.247 -18.327 1.00 72.75 95 GLY A O 1
ATOM 774 N N . THR A 1 96 ? -5.533 -4.050 -17.092 1.00 79.31 96 THR A N 1
ATOM 775 C CA . THR A 1 96 ? -5.291 -3.112 -15.978 1.00 79.31 96 THR A CA 1
ATOM 776 C C . THR A 1 96 ? -3.963 -3.395 -15.283 1.00 79.31 96 THR A C 1
ATOM 778 O O . THR A 1 96 ? -3.177 -2.471 -15.070 1.00 79.31 96 THR A O 1
ATOM 781 N N . ILE A 1 97 ? -3.680 -4.663 -14.964 1.00 80.94 97 ILE A N 1
ATOM 782 C CA . ILE A 1 97 ? -2.399 -5.039 -14.357 1.00 80.94 97 ILE A CA 1
ATOM 783 C C . ILE A 1 97 ? -1.257 -4.924 -15.368 1.00 80.94 97 ILE A C 1
ATOM 785 O O . ILE A 1 97 ? -0.201 -4.406 -15.023 1.00 80.94 97 ILE A O 1
ATOM 789 N N . MET A 1 98 ? -1.484 -5.315 -16.626 1.00 79.75 98 MET A N 1
ATOM 790 C CA . MET A 1 98 ? -0.500 -5.137 -17.694 1.00 79.75 98 MET A CA 1
ATOM 791 C C . MET A 1 98 ? -0.148 -3.666 -17.875 1.00 79.75 98 MET A C 1
ATOM 793 O O . MET A 1 98 ? 1.031 -3.347 -17.904 1.00 79.75 98 MET A O 1
ATOM 797 N N . ARG A 1 99 ? -1.130 -2.757 -17.887 1.00 83.44 99 ARG A N 1
ATOM 798 C CA . ARG A 1 99 ? -0.878 -1.312 -17.920 1.00 83.44 99 ARG A CA 1
ATOM 799 C C . ARG A 1 99 ? -0.030 -0.872 -16.735 1.00 83.44 99 ARG A C 1
ATOM 801 O O . ARG A 1 99 ? 0.935 -0.152 -16.924 1.00 83.44 99 ARG A O 1
ATOM 808 N N . TYR A 1 100 ? -0.323 -1.341 -15.523 1.00 82.00 100 TYR A N 1
ATOM 809 C CA . TYR A 1 100 ? 0.488 -0.970 -14.362 1.00 82.00 100 TYR A CA 1
ATOM 810 C C . TYR A 1 100 ? 1.942 -1.435 -14.439 1.00 82.00 100 TYR A C 1
ATOM 812 O O . TYR A 1 100 ? 2.812 -0.732 -13.921 1.00 82.00 100 TYR A O 1
ATOM 820 N N . LEU A 1 101 ? 2.187 -2.599 -15.040 1.00 83.38 101 LEU A N 1
ATOM 821 C CA . LEU A 1 101 ? 3.524 -3.148 -15.251 1.00 83.38 101 LEU A CA 1
ATOM 822 C C . LEU A 1 101 ? 4.243 -2.437 -16.405 1.00 83.38 101 LEU A C 1
ATOM 824 O O . LEU A 1 101 ? 5.399 -2.058 -16.253 1.00 83.38 101 LEU A O 1
ATOM 828 N N . LEU A 1 102 ? 3.549 -2.203 -17.521 1.00 83.19 102 LEU A N 1
ATOM 829 C CA . LEU A 1 102 ? 4.077 -1.505 -18.694 1.00 83.19 102 LEU A CA 1
ATOM 830 C C . LEU A 1 102 ? 4.403 -0.042 -18.380 1.00 83.19 102 LEU A C 1
ATOM 832 O O . LEU A 1 102 ? 5.507 0.388 -18.680 1.00 83.19 102 LEU A O 1
ATOM 836 N N . ASP A 1 103 ? 3.513 0.686 -17.696 1.00 83.56 103 ASP A N 1
ATOM 837 C CA . ASP A 1 103 ? 3.767 2.063 -17.245 1.00 83.56 103 ASP A CA 1
ATOM 838 C C . ASP A 1 103 ? 5.072 2.158 -16.440 1.00 83.56 103 ASP A C 1
ATOM 840 O O . ASP A 1 103 ? 5.807 3.138 -16.538 1.00 83.56 103 ASP A O 1
ATOM 844 N N . GLU A 1 104 ? 5.342 1.155 -15.597 1.00 81.12 104 GLU A N 1
ATOM 845 C CA . GLU A 1 104 ? 6.546 1.125 -14.769 1.00 81.12 104 GLU A CA 1
ATOM 846 C C . GLU A 1 104 ? 7.778 0.778 -15.595 1.00 81.12 104 GLU A C 1
ATOM 848 O O . GLU A 1 104 ? 8.810 1.420 -15.445 1.00 81.12 104 GLU A O 1
ATOM 853 N N . TYR A 1 105 ? 7.660 -0.197 -16.496 1.00 78.75 105 TYR A N 1
ATOM 854 C CA . TYR A 1 105 ? 8.732 -0.564 -17.412 1.00 78.75 105 TYR A CA 1
ATOM 855 C C . TYR A 1 105 ? 9.155 0.629 -18.279 1.00 78.75 105 TYR A C 1
ATOM 857 O O . TYR A 1 105 ? 10.328 0.994 -18.282 1.00 78.75 105 TYR A O 1
ATOM 865 N N . THR A 1 106 ? 8.196 1.307 -18.914 1.00 79.38 106 THR A N 1
ATOM 866 C CA . THR A 1 106 ? 8.444 2.486 -19.754 1.00 79.38 106 THR A CA 1
ATOM 867 C C . THR A 1 106 ? 9.080 3.635 -18.969 1.00 79.38 106 THR A C 1
ATOM 869 O O . THR A 1 106 ? 9.909 4.358 -19.507 1.00 79.38 106 THR A O 1
ATOM 872 N N . ARG A 1 107 ? 8.762 3.809 -17.678 1.00 76.88 107 AR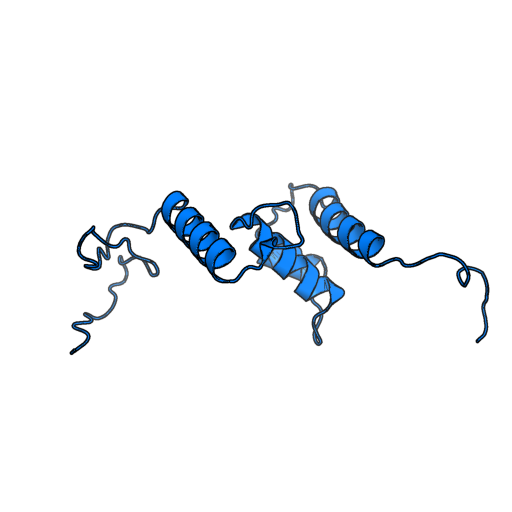G A N 1
ATOM 873 C CA . ARG A 1 107 ? 9.406 4.844 -16.842 1.00 76.88 107 ARG A CA 1
ATOM 874 C C . ARG A 1 107 ? 10.905 4.640 -16.649 1.00 76.88 107 ARG A C 1
ATOM 876 O O . ARG A 1 107 ? 11.605 5.624 -16.429 1.00 76.88 107 ARG A O 1
ATOM 883 N N . TYR A 1 108 ? 11.373 3.395 -16.662 1.00 72.88 108 TYR A N 1
ATOM 884 C CA . TY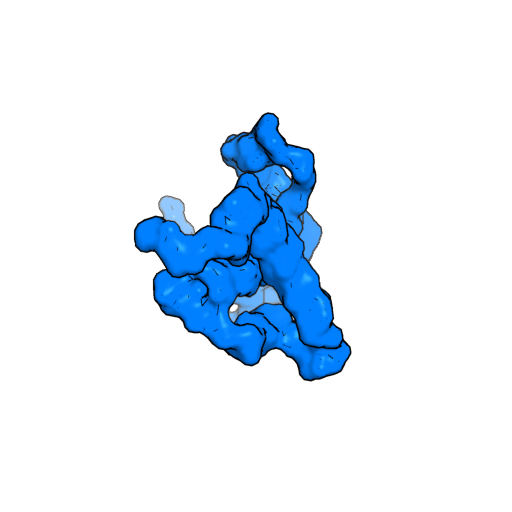R A 1 108 ? 12.789 3.061 -16.505 1.00 72.88 108 TYR A CA 1
ATOM 885 C C . TYR A 1 108 ? 13.515 2.892 -17.846 1.00 72.88 108 TYR A C 1
ATOM 887 O O . TYR A 1 108 ? 14.722 2.657 -17.862 1.00 72.88 108 TYR A O 1
ATOM 895 N N . GLU A 1 109 ? 12.806 3.016 -18.967 1.00 77.81 109 GLU A N 1
ATOM 896 C CA . GLU A 1 109 ? 13.376 2.927 -20.304 1.00 77.81 109 GLU A CA 1
ATOM 897 C C . GLU A 1 109 ? 14.135 4.227 -20.625 1.00 77.81 109 GLU A C 1
ATOM 899 O O . GLU A 1 109 ? 13.550 5.285 -20.842 1.00 77.81 109 GLU A O 1
ATOM 904 N N 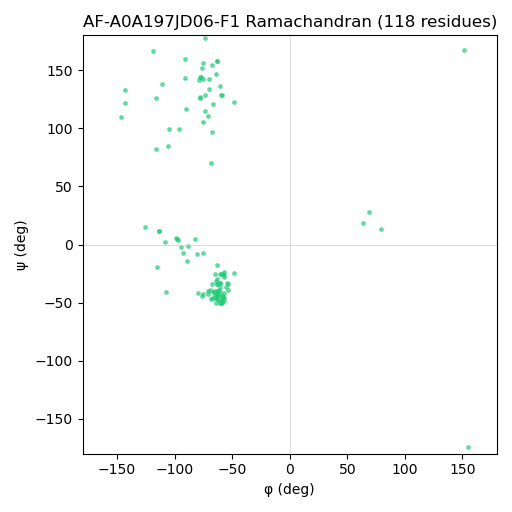. MET A 1 110 ? 15.470 4.161 -20.587 1.00 71.50 110 MET A N 1
ATOM 905 C CA . MET A 1 110 ? 16.356 5.334 -20.680 1.00 71.50 110 MET A CA 1
ATOM 906 C C . MET A 1 110 ? 16.740 5.716 -22.123 1.00 71.50 110 MET A C 1
ATOM 908 O O . MET A 1 110 ? 17.461 6.693 -22.320 1.00 71.50 110 MET A O 1
ATOM 912 N N . GLY A 1 111 ? 16.283 4.967 -23.132 1.00 70.50 111 GLY A N 1
ATOM 913 C CA . GLY A 1 111 ? 16.537 5.254 -24.546 1.00 70.50 111 GLY A CA 1
ATOM 914 C C . GLY A 1 111 ? 16.544 4.009 -25.436 1.00 70.50 111 GLY A C 1
ATOM 915 O O . GLY A 1 111 ? 16.605 2.883 -24.954 1.00 70.50 111 GLY A O 1
ATOM 916 N N . PHE A 1 112 ? 16.508 4.234 -26.752 1.00 75.69 112 PHE A N 1
ATOM 917 C CA . PHE A 1 112 ? 16.458 3.187 -27.787 1.00 75.69 112 PHE A CA 1
ATOM 918 C C . PHE A 1 112 ? 17.729 3.131 -28.648 1.00 75.69 112 PHE A C 1
ATOM 920 O O . PHE A 1 112 ? 17.736 2.489 -29.697 1.00 75.69 112 PHE A O 1
ATOM 927 N N . SER A 1 113 ? 18.798 3.822 -28.237 1.00 71.12 113 SER A N 1
ATOM 928 C CA . SER A 1 113 ? 20.044 3.969 -29.010 1.00 71.12 113 SER A CA 1
ATOM 929 C C . SER A 1 113 ? 20.693 2.634 -29.380 1.00 71.12 113 SER A C 1
ATOM 931 O O . SER A 1 113 ? 21.365 2.534 -30.401 1.00 71.12 113 SER A O 1
ATOM 933 N N . ASP A 1 114 ? 20.432 1.605 -28.578 1.00 70.44 114 ASP A N 1
ATOM 934 C CA . ASP A 1 114 ? 21.077 0.299 -28.667 1.00 70.44 114 ASP A CA 1
ATOM 935 C C . ASP A 1 114 ? 20.095 -0.764 -29.210 1.00 70.44 114 ASP A C 1
ATOM 937 O O . ASP A 1 114 ? 20.441 -1.935 -29.332 1.00 70.44 114 ASP A O 1
ATOM 941 N N . MET A 1 115 ? 18.857 -0.373 -29.549 1.00 76.12 115 MET A N 1
ATOM 942 C CA . MET A 1 115 ? 17.746 -1.296 -29.829 1.00 76.12 115 MET A CA 1
ATOM 943 C C . MET A 1 115 ? 17.971 -2.173 -31.072 1.00 76.12 115 MET A C 1
ATOM 945 O O . MET A 1 115 ? 17.420 -3.267 -31.161 1.00 76.12 115 MET A O 1
ATOM 949 N N . LEU A 1 116 ? 18.785 -1.705 -32.022 1.00 73.75 116 LEU A N 1
ATOM 950 C CA . LEU A 1 116 ? 19.150 -2.436 -33.242 1.00 73.75 116 LEU A CA 1
ATOM 951 C C . LEU A 1 116 ? 20.636 -2.820 -33.288 1.00 73.75 116 LEU A C 1
ATOM 953 O O . LEU A 1 116 ? 21.112 -3.221 -34.346 1.00 73.75 116 LEU A O 1
ATOM 957 N N . ALA A 1 117 ? 21.376 -2.690 -32.181 1.00 65.25 117 ALA A N 1
ATOM 958 C CA . ALA A 1 117 ? 22.788 -3.058 -32.105 1.00 65.25 117 ALA A CA 1
ATOM 959 C C . ALA A 1 117 ? 22.920 -4.482 -31.521 1.00 65.25 117 ALA A C 1
ATOM 961 O O . ALA A 1 117 ? 22.853 -4.641 -30.303 1.00 65.25 117 ALA A O 1
ATOM 962 N N . PRO A 1 118 ? 23.104 -5.539 -32.343 1.00 62.34 118 PRO A N 1
ATOM 963 C CA . PRO A 1 118 ? 23.012 -6.930 -31.881 1.00 62.34 118 PRO A CA 1
ATOM 964 C C . PRO A 1 118 ? 24.230 -7.394 -31.068 1.00 62.34 118 PRO A C 1
ATOM 966 O O . PRO A 1 118 ? 24.232 -8.506 -30.549 1.00 62.34 118 PRO A O 1
ATOM 969 N N . SER A 1 119 ? 25.282 -6.580 -30.989 1.00 67.81 119 SER A N 1
ATOM 970 C CA . SER A 1 119 ? 26.564 -6.954 -30.398 1.00 67.81 119 SER A CA 1
ATOM 971 C C . SER A 1 119 ? 27.217 -5.756 -29.711 1.00 67.81 119 SER A C 1
ATOM 973 O O . SER A 1 119 ? 27.701 -4.838 -30.379 1.00 67.81 119 SER A O 1
ATOM 975 N N . ARG A 1 120 ? 27.246 -5.803 -28.379 1.00 48.34 120 ARG A N 1
ATOM 976 C CA . ARG A 1 120 ? 28.376 -5.307 -27.590 1.00 48.34 120 ARG A CA 1
ATOM 977 C C . ARG A 1 120 ? 29.277 -6.483 -27.257 1.00 48.34 120 ARG A C 1
ATOM 979 O O . ARG A 1 120 ? 28.715 -7.575 -27.017 1.00 48.34 120 ARG A O 1
#

Radius of gyration: 20.58 Å; Cα contacts (8 Å, |Δi|>4):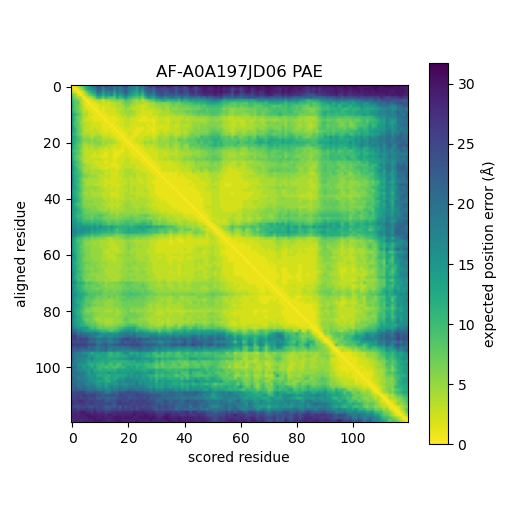 70; chains: 1; bounding box: 43×32×64 Å

Organism: NCBI:txid1314771

Sequence (120 aa):
MEAQG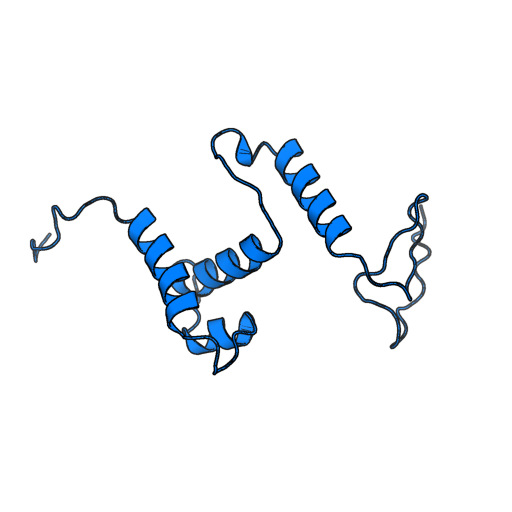RQLQPDDFVFPALDAKGRIKYQEALSQPRIQGWLDQLTNQSGLLARRNGRFTTHCFRRGGAQFRFMFAKEKWSLKAVKWWGGWSEGEGTGTIMRYLLDEYTRYEMGFSDMLAPSR

Secondary structure (DSSP, 8-state):
----PPPPPTTS-SSEEE-TT--EEEEEEPPHHHHHHHHHHHHHHTTTTTT------HHHHHHHHHHIIIII-SSPPPHHHHHHHTT--TTS-HHHHHHHHHHHHHHH---STTTT----

Foldseek 3Di:
DDPPDDDQDPQFDPAADADPVRDGDRNHHDDQVVVQVVQQVVCVVVCVCVPPDDGDHPVNCLLVVLLCQQPPDPNHDDLVRSCVVSVPDPPNPSVVNVCSNVVVVVVPCPDCPCVPPPDD

pLDDT: mean 83.88, std 11.7, range [38.75, 94.94]

Mean predicted aligned error: 9.17 Å